Protein AF-A0A969QT46-F1 (afdb_monomer_lite)

Secondary structure (DSSP, 8-state):
-------------S------------EEEEEETTTEEEEEEE--TT-EEEEEEESSSSS--EEEEEEEEE--SSEEEEEEE-TT-S--EEEEEEES---S-SSS--SSSSS--HHHIIIII---TT-SSSSSSSS-GGG--SSSSSS-HHHHTTTT--

Structure (mmCIF, N/CA/C/O backbone):
data_AF-A0A969QT46-F1
#
_entry.id   AF-A0A969QT46-F1
#
loop_
_atom_site.group_PDB
_atom_site.id
_atom_site.type_symbol
_atom_site.label_atom_id
_atom_site.label_alt_id
_atom_site.label_comp_id
_atom_site.label_asym_id
_atom_site.label_entity_id
_atom_site.label_seq_id
_atom_site.pdbx_PDB_ins_code
_atom_site.Cartn_x
_atom_site.Cartn_y
_atom_site.Cartn_z
_atom_site.occupancy
_atom_site.B_iso_or_equiv
_atom_site.auth_seq_id
_atom_site.auth_comp_id
_atom_site.auth_asym_id
_atom_site.auth_atom_id
_atom_site.pdbx_PDB_model_num
ATOM 1 N N . MET A 1 1 ? -39.388 8.494 4.825 1.00 50.41 1 MET A N 1
ATOM 2 C CA . MET A 1 1 ? -39.340 7.049 5.127 1.00 50.41 1 MET A CA 1
ATOM 3 C C . MET A 1 1 ? -40.266 6.311 4.165 1.00 50.41 1 MET A C 1
ATOM 5 O O . MET A 1 1 ? -41.466 6.291 4.391 1.00 50.41 1 MET A O 1
ATOM 9 N N . LYS A 1 2 ? -39.715 5.815 3.051 1.00 31.14 2 LYS A N 1
ATOM 10 C CA . LYS A 1 2 ? -40.336 4.885 2.091 1.00 31.14 2 LYS A CA 1
ATOM 11 C C . LYS A 1 2 ? -39.179 4.189 1.361 1.00 31.14 2 LYS A C 1
ATOM 13 O O . LYS A 1 2 ? -38.459 4.864 0.635 1.00 31.14 2 LYS A O 1
ATOM 18 N N . LEU A 1 3 ? -38.959 2.897 1.605 1.00 41.31 3 LEU A N 1
ATOM 19 C CA . LEU A 1 3 ? -38.131 2.068 0.721 1.00 41.31 3 LEU A CA 1
ATOM 20 C C . LEU A 1 3 ? -38.995 1.649 -0.476 1.00 41.31 3 LEU A C 1
ATOM 22 O O . LEU A 1 3 ? -40.103 1.161 -0.239 1.00 41.31 3 LEU A O 1
ATOM 26 N N . PRO A 1 4 ? -38.526 1.765 -1.728 1.00 38.84 4 PRO A N 1
ATOM 27 C CA . PRO A 1 4 ? -39.156 1.080 -2.841 1.00 38.84 4 PRO A CA 1
ATOM 28 C C . PRO A 1 4 ? -38.387 -0.196 -3.223 1.00 38.84 4 PRO A C 1
ATOM 30 O O . PRO A 1 4 ? -37.237 -0.160 -3.644 1.00 38.84 4 PRO A O 1
ATOM 33 N N . LEU A 1 5 ? -39.084 -1.309 -2.992 1.00 34.06 5 LEU A N 1
ATOM 34 C CA . LEU A 1 5 ? -39.221 -2.546 -3.773 1.00 34.06 5 LEU A CA 1
ATOM 35 C C . LEU A 1 5 ? -38.198 -2.835 -4.899 1.00 34.06 5 LEU A C 1
ATOM 37 O O . LEU A 1 5 ? -38.150 -2.134 -5.906 1.00 34.06 5 LEU A O 1
ATOM 41 N N . LEU A 1 6 ? -37.480 -3.957 -4.764 1.00 32.00 6 LEU A N 1
ATOM 42 C CA . LEU A 1 6 ? -36.604 -4.545 -5.784 1.00 32.00 6 LEU A CA 1
ATOM 43 C C . LEU A 1 6 ? -37.406 -5.527 -6.665 1.00 32.00 6 LEU A C 1
ATOM 45 O O . LEU A 1 6 ? -38.043 -6.439 -6.139 1.00 32.00 6 LEU A O 1
ATOM 49 N N . ILE A 1 7 ? -37.373 -5.356 -7.990 1.00 38.50 7 ILE A N 1
ATOM 50 C CA . ILE A 1 7 ? -37.970 -6.278 -8.977 1.00 38.50 7 ILE A CA 1
ATOM 51 C C . ILE A 1 7 ? -36.833 -7.040 -9.673 1.00 38.50 7 ILE A C 1
ATOM 53 O O . ILE A 1 7 ? -35.887 -6.416 -10.146 1.00 38.50 7 ILE A O 1
ATOM 57 N N . PHE A 1 8 ? -36.933 -8.371 -9.768 1.00 34.81 8 PHE A N 1
ATOM 58 C CA . PHE A 1 8 ? -36.021 -9.202 -10.565 1.00 34.81 8 PHE A CA 1
ATOM 59 C C . PHE A 1 8 ? -36.612 -9.489 -11.947 1.00 34.81 8 PHE A C 1
ATOM 61 O O . PHE A 1 8 ? -37.760 -9.916 -12.059 1.00 34.81 8 PHE A O 1
ATOM 68 N N . ALA A 1 9 ? -35.793 -9.339 -12.986 1.00 33.06 9 ALA A N 1
ATOM 69 C CA . ALA A 1 9 ? -36.030 -9.929 -14.296 1.00 33.06 9 ALA A CA 1
ATOM 70 C C . ALA A 1 9 ? -34.786 -10.738 -14.690 1.00 33.06 9 ALA A C 1
ATOM 72 O O . ALA A 1 9 ? -33.678 -10.209 -14.712 1.00 33.06 9 ALA A O 1
ATOM 73 N N . LEU A 1 10 ? -34.974 -12.030 -14.962 1.00 34.72 10 LEU A N 1
ATOM 74 C CA . LEU A 1 10 ? -33.950 -12.944 -15.467 1.00 34.72 10 LEU A CA 1
ATOM 75 C C . LEU A 1 10 ? -34.220 -13.179 -16.954 1.00 34.72 10 LEU A C 1
ATOM 77 O O . LEU A 1 10 ? -35.230 -13.782 -17.310 1.00 34.72 10 LEU A O 1
ATOM 81 N N . LEU A 1 11 ? -33.315 -12.707 -17.809 1.00 34.94 11 LEU A N 1
ATOM 82 C CA . LEU A 1 11 ? -33.282 -13.011 -19.238 1.00 34.94 11 LEU A CA 1
ATOM 83 C C . LEU A 1 11 ? -31.830 -13.318 -19.632 1.00 34.94 11 LEU A C 1
ATOM 85 O O . LEU A 1 11 ? -30.952 -12.472 -19.495 1.00 34.94 11 LEU A O 1
ATOM 89 N N . PHE A 1 12 ? -31.591 -14.529 -20.131 1.00 35.66 12 PHE A N 1
ATOM 90 C CA . PHE A 1 12 ? -30.392 -14.921 -20.883 1.00 35.66 12 PHE A CA 1
ATOM 91 C C . PHE A 1 12 ? -30.851 -15.321 -22.300 1.00 35.66 12 PHE A C 1
ATOM 93 O O . PHE A 1 12 ? -31.978 -15.810 -22.406 1.00 35.66 12 PHE A O 1
ATOM 100 N N . PRO A 1 13 ? -30.044 -15.181 -23.376 1.00 45.53 13 PRO A N 1
ATOM 101 C CA . PRO A 1 13 ? -28.580 -15.132 -23.376 1.00 45.53 13 PRO A CA 1
ATOM 102 C C . PRO A 1 13 ? -27.967 -13.997 -24.220 1.00 45.53 13 PRO A C 1
ATOM 104 O O . PRO A 1 13 ? -28.483 -13.645 -25.277 1.00 45.53 13 PRO A O 1
ATOM 107 N N . SER A 1 14 ? -26.826 -13.476 -23.762 1.00 38.72 14 SER A N 1
ATOM 108 C CA . SER A 1 14 ? -25.650 -12.998 -24.525 1.00 38.72 14 SER A CA 1
ATOM 109 C C . SER A 1 14 ? -24.869 -12.053 -23.615 1.00 38.72 14 SER A C 1
ATOM 111 O O . SER A 1 14 ? -25.377 -10.996 -23.265 1.00 38.72 14 SER A O 1
ATOM 113 N N . ALA A 1 15 ? -23.684 -12.495 -23.185 1.00 45.59 15 ALA A N 1
ATOM 114 C CA . ALA A 1 15 ? -22.643 -11.760 -22.460 1.00 45.59 15 ALA A CA 1
ATOM 115 C C . ALA A 1 15 ? -23.047 -10.397 -21.855 1.00 45.59 15 ALA A C 1
ATOM 117 O O . ALA A 1 15 ? -22.729 -9.341 -22.392 1.00 45.59 15 ALA A O 1
ATOM 118 N N . VAL A 1 16 ? -23.681 -10.427 -20.683 1.00 40.38 16 VAL A N 1
ATOM 119 C CA . VAL A 1 16 ? -23.690 -9.279 -19.773 1.00 40.38 16 VAL A CA 1
ATOM 120 C C . VAL A 1 16 ? -22.852 -9.693 -18.575 1.00 40.38 16 VAL A C 1
ATOM 122 O O . VAL A 1 16 ? -23.313 -10.447 -17.719 1.00 40.38 16 VAL A O 1
ATOM 125 N N . MET A 1 17 ? -21.598 -9.240 -18.527 1.00 37.25 17 MET A N 1
ATOM 126 C CA . MET A 1 17 ? -20.877 -9.193 -17.259 1.00 37.25 17 MET A CA 1
ATOM 127 C C . MET A 1 17 ? -21.557 -8.120 -16.415 1.00 37.25 17 MET A C 1
ATOM 129 O O . MET A 1 17 ? -21.291 -6.928 -16.540 1.00 37.25 17 MET A O 1
ATOM 133 N N . V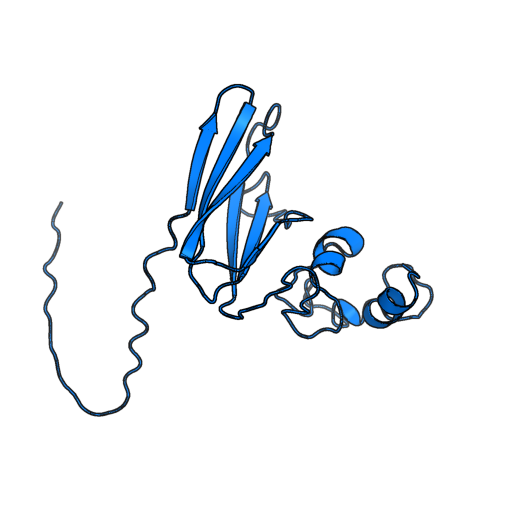AL A 1 18 ? -22.506 -8.552 -15.592 1.00 35.75 18 VAL A N 1
ATOM 134 C CA . VAL A 1 18 ? -22.984 -7.752 -14.474 1.00 35.75 18 VAL A CA 1
ATOM 135 C C . VAL A 1 18 ? -21.825 -7.724 -13.484 1.00 35.75 18 VAL A C 1
ATOM 137 O O . VAL A 1 18 ? -21.572 -8.721 -12.810 1.00 35.75 18 VAL A O 1
ATOM 140 N N . PHE A 1 19 ? -21.102 -6.606 -13.396 1.00 36.66 19 PHE A N 1
ATOM 141 C CA . PHE A 1 19 ? -20.327 -6.318 -12.194 1.00 36.66 19 PHE A CA 1
ATOM 142 C C . PHE A 1 19 ? -21.347 -6.129 -11.073 1.00 36.66 19 PHE A C 1
ATOM 144 O O . PHE A 1 19 ? -21.862 -5.035 -10.847 1.00 36.66 19 PHE A O 1
ATOM 151 N N . GLY A 1 20 ? -21.706 -7.223 -10.401 1.00 32.66 20 GLY A N 1
ATOM 152 C CA . GLY A 1 20 ? -22.227 -7.106 -9.053 1.00 32.66 20 GLY A CA 1
ATOM 153 C C . GLY A 1 20 ? -21.171 -6.327 -8.287 1.00 32.66 20 GLY A C 1
ATOM 154 O O . GLY A 1 20 ? -20.004 -6.713 -8.313 1.00 32.66 20 GLY A O 1
ATOM 155 N N . GLN A 1 21 ? -21.548 -5.197 -7.689 1.00 36.69 21 GLN A N 1
ATOM 156 C CA . GLN A 1 21 ? -20.691 -4.521 -6.730 1.00 36.69 21 GLN A CA 1
ATOM 157 C C . GLN A 1 21 ? -20.256 -5.599 -5.738 1.00 36.69 21 GLN A C 1
ATOM 159 O O . GLN A 1 21 ? -21.091 -6.103 -4.982 1.00 36.69 21 GLN A O 1
ATOM 164 N N . VAL A 1 22 ? -18.983 -6.017 -5.807 1.00 46.34 22 VAL A N 1
ATOM 165 C CA . VAL A 1 22 ? -18.387 -6.863 -4.773 1.00 46.34 22 VAL A CA 1
ATOM 166 C C . VAL A 1 22 ? -18.770 -6.173 -3.470 1.00 46.34 22 VAL A C 1
ATOM 168 O O . VAL A 1 22 ? -18.578 -4.951 -3.397 1.00 46.34 22 VAL A O 1
ATOM 171 N N . PRO A 1 23 ? -19.413 -6.868 -2.511 1.00 47.88 23 PRO A N 1
ATOM 172 C CA . PRO A 1 23 ? -19.872 -6.226 -1.288 1.00 47.88 23 PRO A CA 1
ATOM 173 C C . PRO A 1 23 ? -18.736 -5.360 -0.760 1.00 47.88 23 PRO A C 1
ATOM 175 O O . PRO A 1 23 ? -17.589 -5.815 -0.751 1.00 47.88 23 PRO A O 1
ATOM 178 N N . ALA A 1 24 ? -19.054 -4.095 -0.449 1.00 60.53 24 ALA A N 1
ATOM 179 C CA . ALA A 1 24 ? -18.073 -3.124 0.016 1.00 60.53 24 ALA A CA 1
ATOM 180 C C . ALA A 1 24 ? -17.180 -3.827 1.033 1.00 60.53 24 ALA A C 1
ATOM 182 O O . ALA A 1 24 ? -17.697 -4.390 2.000 1.00 60.53 24 ALA A O 1
ATOM 183 N N . GLN A 1 25 ? -15.882 -3.901 0.737 1.00 72.56 25 GLN A N 1
ATOM 184 C CA . GLN A 1 25 ? -14.960 -4.645 1.573 1.00 72.56 25 GLN A CA 1
ATOM 185 C C . GLN A 1 25 ? -15.117 -4.136 3.007 1.00 72.56 25 GLN A C 1
ATOM 187 O O . GLN A 1 25 ? -14.925 -2.937 3.230 1.00 72.56 25 GLN A O 1
ATOM 192 N N . PRO A 1 26 ? -15.511 -4.997 3.962 1.00 77.75 26 PRO A N 1
ATOM 193 C CA . PRO A 1 26 ? -15.664 -4.558 5.333 1.00 77.75 26 PRO A CA 1
ATOM 194 C C . PRO A 1 26 ? -14.286 -4.121 5.829 1.00 77.75 26 PRO A C 1
ATOM 196 O O . PRO A 1 26 ? -13.351 -4.922 5.854 1.00 77.75 26 PRO A O 1
ATOM 199 N N . PHE A 1 27 ? -14.170 -2.833 6.146 1.00 86.75 27 PHE A N 1
ATOM 200 C CA . PHE A 1 27 ? -13.004 -2.218 6.763 1.00 86.75 27 PHE A CA 1
ATOM 201 C C . PHE A 1 27 ? -13.461 -1.584 8.071 1.00 86.75 27 PHE A C 1
ATOM 203 O O . PHE A 1 27 ? -14.241 -0.629 8.083 1.00 86.75 27 PHE A O 1
ATOM 210 N N . GLU A 1 28 ? -13.015 -2.168 9.174 1.00 90.69 28 GLU A N 1
ATOM 211 C CA . GLU A 1 28 ? -13.417 -1.802 10.521 1.00 90.69 28 GLU A CA 1
ATOM 212 C C . GLU A 1 28 ? -12.279 -1.082 11.239 1.00 90.69 28 GLU A C 1
ATOM 214 O O . GLU A 1 28 ? -11.108 -1.448 11.127 1.00 90.69 28 GLU A O 1
ATOM 219 N N . ILE A 1 29 ? -12.641 -0.048 12.000 1.00 90.69 29 ILE A N 1
ATOM 220 C CA . ILE A 1 29 ? -11.711 0.746 12.799 1.00 90.69 29 ILE A CA 1
ATOM 221 C C . ILE A 1 29 ? -12.225 0.762 14.232 1.00 90.69 29 ILE A C 1
ATOM 223 O O . ILE A 1 29 ? -13.255 1.369 14.529 1.00 90.69 29 ILE A O 1
ATOM 227 N N . ASN A 1 30 ? -11.475 0.137 15.132 1.00 90.88 30 ASN A N 1
ATOM 228 C CA . ASN A 1 30 ? -11.837 -0.003 16.536 1.00 90.88 30 ASN A CA 1
ATOM 229 C C . ASN A 1 30 ? -10.810 0.717 17.414 1.00 90.88 30 ASN A C 1
ATOM 231 O O . ASN A 1 30 ? -9.642 0.339 17.454 1.00 90.88 30 ASN A O 1
ATOM 235 N N . ARG A 1 31 ? -11.228 1.765 18.136 1.00 89.56 31 ARG A N 1
ATOM 236 C CA . ARG A 1 31 ? -10.363 2.419 19.133 1.00 89.56 31 ARG A CA 1
ATOM 237 C C . ARG A 1 31 ? -10.145 1.483 20.314 1.00 89.56 31 ARG A C 1
ATOM 239 O O . ARG A 1 31 ? -11.110 0.948 20.855 1.00 89.56 31 ARG A O 1
ATOM 246 N N . VAL A 1 32 ? -8.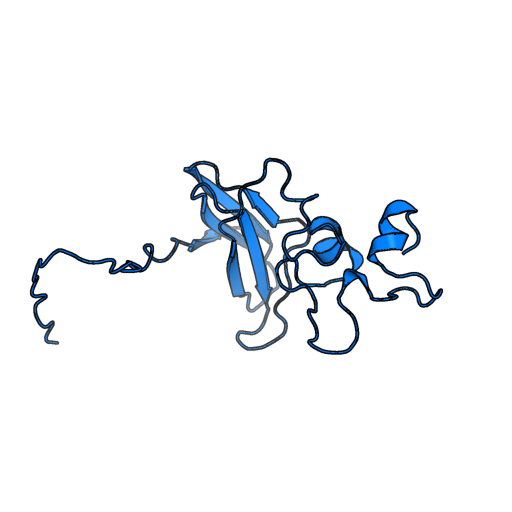898 1.354 20.752 1.00 89.19 32 VAL A N 1
ATOM 247 C CA . VAL A 1 32 ? -8.538 0.579 21.944 1.00 89.19 32 VAL A CA 1
ATOM 248 C C . VAL A 1 32 ? -7.807 1.458 22.969 1.00 89.19 32 VAL A C 1
ATOM 250 O O . VAL A 1 32 ? -7.247 2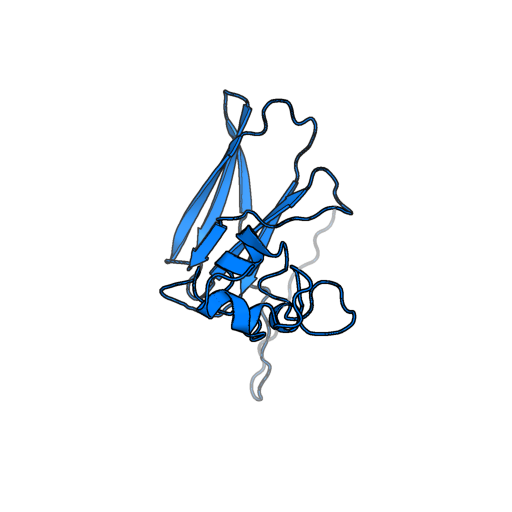.501 22.604 1.00 89.19 32 VAL A O 1
ATOM 253 N N . PRO A 1 33 ? -7.841 1.101 24.270 1.00 88.75 33 PRO A N 1
ATOM 254 C CA . PRO A 1 33 ? -7.115 1.837 25.303 1.00 88.75 33 PRO A CA 1
ATOM 255 C C . PRO A 1 33 ? -5.626 2.004 24.969 1.00 88.75 33 PRO A C 1
ATOM 257 O O . PRO A 1 33 ? -5.035 1.168 24.295 1.00 88.75 33 PRO A O 1
ATOM 260 N N . GLY A 1 34 ? -5.012 3.087 25.455 1.00 85.75 34 GLY A N 1
ATOM 261 C CA . GLY A 1 34 ? -3.597 3.385 25.184 1.00 85.75 34 GLY A CA 1
ATOM 262 C C . GLY A 1 34 ? -3.342 4.216 23.922 1.00 85.75 34 GLY A C 1
ATOM 263 O O . GLY A 1 34 ? -2.195 4.365 23.514 1.00 85.75 34 GLY A O 1
ATOM 264 N N . GLY A 1 35 ? -4.389 4.786 23.315 1.00 87.75 35 GLY A N 1
ATOM 265 C CA . GLY A 1 35 ? -4.245 5.663 22.148 1.00 87.75 35 GLY A CA 1
ATOM 266 C C . GLY A 1 35 ? -3.928 4.894 20.869 1.00 87.75 35 GLY A C 1
ATOM 267 O O . GLY A 1 35 ? -3.167 5.378 20.039 1.00 87.75 35 GLY A O 1
ATOM 268 N N . GLN A 1 36 ? -4.491 3.696 20.725 1.00 91.50 36 GLN A N 1
ATOM 269 C CA . GLN A 1 36 ? -4.339 2.851 19.546 1.00 91.50 36 GLN A CA 1
ATOM 270 C C . GLN A 1 36 ? -5.668 2.690 18.810 1.00 91.50 36 GLN A C 1
ATOM 272 O O . GLN A 1 36 ? -6.753 2.827 19.386 1.00 91.50 36 GLN A O 1
ATOM 277 N N . VAL A 1 37 ? -5.573 2.353 17.531 1.00 92.62 37 VAL A N 1
ATOM 278 C CA . VAL A 1 37 ? -6.689 1.859 16.727 1.00 92.62 37 VAL A CA 1
ATOM 279 C C . VAL A 1 37 ? -6.326 0.514 16.126 1.00 92.62 37 VAL A C 1
ATOM 281 O O . VAL A 1 37 ? -5.222 0.334 15.622 1.00 92.62 37 VAL A O 1
ATOM 284 N N . ASN A 1 38 ? -7.271 -0.416 16.167 1.00 93.94 38 ASN A N 1
ATOM 285 C CA . ASN A 1 38 ? -7.201 -1.661 15.426 1.00 93.94 38 ASN A CA 1
ATOM 286 C C . ASN A 1 38 ? -7.941 -1.472 14.106 1.00 93.94 38 ASN A C 1
ATOM 288 O O . ASN A 1 38 ? -9.130 -1.149 14.099 1.00 93.94 38 ASN A O 1
ATOM 292 N N . LEU A 1 39 ? -7.217 -1.662 13.013 1.00 94.69 39 LEU A N 1
ATOM 293 C CA . LEU A 1 39 ? -7.710 -1.660 11.645 1.00 94.69 39 LEU A CA 1
ATOM 294 C C . LEU A 1 39 ? -7.900 -3.113 11.231 1.00 94.69 39 LEU A C 1
ATOM 296 O O . LEU A 1 39 ? -6.968 -3.899 11.382 1.00 94.69 39 LEU A O 1
ATOM 300 N N . GLN A 1 40 ? -9.079 -3.483 10.743 1.00 95.25 40 GLN A N 1
ATOM 301 C CA . GLN A 1 40 ? -9.376 -4.862 10.356 1.00 95.25 40 GLN A CA 1
ATOM 302 C C . GLN A 1 40 ? -10.145 -4.923 9.042 1.00 95.25 40 GLN A C 1
ATOM 304 O O . GLN A 1 40 ? -11.001 -4.085 8.774 1.00 95.25 40 GLN A O 1
ATOM 309 N N . TRP A 1 41 ? -9.846 -5.927 8.224 1.00 93.75 41 TRP A N 1
ATOM 310 C CA . TRP A 1 41 ? -10.565 -6.212 6.986 1.00 93.75 41 TRP A CA 1
ATOM 311 C C . TRP A 1 41 ? -10.585 -7.704 6.680 1.00 93.75 41 TRP A C 1
ATOM 313 O O . TRP A 1 41 ? -9.786 -8.471 7.208 1.00 93.75 41 TRP A O 1
ATOM 323 N N . LEU A 1 42 ? -11.485 -8.134 5.795 1.00 93.56 42 LEU A N 1
ATOM 324 C CA . LEU A 1 42 ? -11.434 -9.488 5.245 1.00 93.56 42 LEU A CA 1
ATOM 325 C C . LEU A 1 42 ? -10.381 -9.564 4.130 1.00 93.56 42 LEU A C 1
ATOM 327 O O . LEU A 1 42 ? -10.484 -8.829 3.146 1.00 93.56 42 LEU A O 1
ATOM 331 N N . GLY A 1 43 ? -9.405 -10.461 4.266 1.00 93.31 43 GLY A N 1
ATOM 332 C CA . GLY A 1 43 ? -8.365 -10.723 3.275 1.00 93.31 43 GLY A CA 1
ATOM 333 C C . GLY A 1 43 ? -8.871 -11.573 2.115 1.00 93.31 43 GLY A C 1
ATOM 334 O O . GLY A 1 43 ? -8.574 -12.757 2.045 1.00 93.31 43 GLY A O 1
ATOM 335 N N . ILE A 1 44 ? -9.662 -11.012 1.208 1.00 91.12 44 ILE A N 1
ATOM 336 C CA . ILE A 1 44 ? -10.243 -11.738 0.070 1.00 91.12 44 ILE A CA 1
ATOM 337 C C . ILE A 1 44 ? -9.127 -12.194 -0.881 1.00 91.12 44 ILE A C 1
ATOM 339 O O . ILE A 1 44 ? -8.416 -11.373 -1.443 1.00 91.12 44 ILE A O 1
ATOM 343 N N . TYR A 1 45 ? -9.002 -13.497 -1.118 1.00 88.94 45 TYR A N 1
ATOM 344 C CA . TYR A 1 45 ? -8.166 -14.026 -2.200 1.00 88.94 45 TYR A CA 1
ATOM 345 C C . TYR A 1 45 ? -8.886 -13.832 -3.553 1.00 88.94 45 TYR A C 1
ATOM 347 O O . TYR A 1 45 ? -10.088 -14.116 -3.610 1.00 88.94 45 TYR A O 1
ATOM 355 N N . PRO A 1 46 ? -8.222 -13.384 -4.641 1.00 91.56 46 PRO A N 1
ATOM 356 C CA . PRO A 1 46 ? -6.775 -13.223 -4.837 1.00 91.56 46 PRO A CA 1
ATOM 357 C C . PRO A 1 46 ? -6.258 -11.773 -4.711 1.00 91.56 46 PRO A C 1
ATOM 359 O O . PRO A 1 46 ? -5.407 -11.361 -5.493 1.00 91.56 46 PRO A O 1
ATOM 362 N N . ARG A 1 47 ? -6.777 -10.966 -3.778 1.00 92.38 47 ARG A N 1
ATOM 363 C CA . ARG A 1 47 ? -6.386 -9.551 -3.678 1.00 92.38 47 ARG A CA 1
ATOM 364 C C . ARG A 1 47 ? -5.068 -9.346 -2.957 1.00 92.38 47 ARG A C 1
ATOM 366 O O . ARG A 1 47 ? -4.765 -10.088 -2.031 1.00 92.38 47 ARG A O 1
ATOM 373 N N . THR A 1 48 ? -4.374 -8.268 -3.299 1.00 94.81 48 THR A N 1
ATOM 374 C CA . THR A 1 48 ? -3.303 -7.687 -2.478 1.00 94.81 48 THR A CA 1
ATOM 375 C C . THR A 1 48 ? -3.754 -6.336 -1.943 1.00 94.81 48 THR A C 1
ATOM 377 O O . THR A 1 48 ? -4.388 -5.574 -2.671 1.00 94.81 48 THR A O 1
ATOM 380 N N . TYR A 1 49 ? -3.465 -6.056 -0.673 1.00 94.88 49 TYR A N 1
ATOM 381 C CA . TYR A 1 49 ? -3.944 -4.897 0.073 1.00 94.88 49 TYR A CA 1
ATOM 382 C C . TYR A 1 49 ? -2.833 -3.911 0.407 1.00 94.88 49 TYR A C 1
ATOM 384 O O . TYR A 1 49 ? -1.754 -4.315 0.828 1.00 94.88 49 TYR A O 1
ATOM 392 N N . PHE A 1 50 ? -3.167 -2.624 0.333 1.00 95.62 50 PHE A N 1
ATOM 393 C CA . PHE A 1 50 ? -2.301 -1.505 0.691 1.00 95.62 50 PHE A CA 1
ATOM 394 C C . PHE A 1 50 ? -3.062 -0.574 1.624 1.00 95.62 50 PHE A C 1
ATOM 396 O O . PHE A 1 50 ? -4.248 -0.304 1.417 1.00 95.62 50 PHE A O 1
ATOM 403 N N . LEU A 1 51 ? -2.398 -0.051 2.648 1.00 95.69 51 LEU A N 1
ATOM 404 C CA . LEU A 1 51 ? -3.031 0.860 3.596 1.00 95.69 51 LEU A CA 1
ATOM 405 C C . LEU A 1 51 ? -2.500 2.274 3.399 1.00 95.69 51 LEU A C 1
ATOM 407 O O . LEU A 1 51 ? -1.294 2.477 3.307 1.00 95.69 51 LEU A O 1
ATOM 411 N N . GLN A 1 52 ? -3.400 3.254 3.395 1.00 94.38 52 GLN A N 1
ATOM 412 C CA . GLN A 1 52 ? -3.045 4.667 3.441 1.00 94.38 52 GLN A CA 1
ATOM 413 C C . GLN A 1 52 ? -3.587 5.342 4.691 1.00 94.38 52 GLN A C 1
ATOM 415 O O . GLN A 1 52 ? -4.634 4.960 5.225 1.00 94.38 52 GLN A O 1
ATOM 420 N N . GLN A 1 53 ? -2.890 6.394 5.107 1.00 92.81 53 GLN A N 1
ATOM 421 C CA . GLN A 1 53 ? -3.286 7.290 6.179 1.00 92.81 53 GLN A CA 1
ATOM 422 C C . GLN A 1 53 ? -3.268 8.748 5.733 1.00 92.81 53 GLN A C 1
ATOM 424 O O . GLN A 1 53 ? -2.589 9.117 4.780 1.00 92.81 53 GLN A O 1
ATOM 429 N N . SER A 1 54 ? -4.018 9.580 6.449 1.00 92.50 54 SER A N 1
ATOM 430 C CA . SER A 1 54 ? -3.894 11.033 6.373 1.00 92.50 54 SER A CA 1
ATOM 431 C C . SER A 1 54 ? -4.374 11.686 7.668 1.00 92.50 54 SER A C 1
ATOM 433 O O . SER A 1 54 ? -5.177 11.122 8.416 1.00 92.50 54 SER A O 1
ATOM 435 N N . THR A 1 55 ? -3.920 12.910 7.925 1.00 90.38 55 THR A N 1
ATOM 436 C CA . THR A 1 55 ? -4.480 13.788 8.967 1.00 90.38 55 THR A CA 1
ATOM 437 C C . THR A 1 55 ? -5.630 14.664 8.437 1.00 90.38 55 THR A C 1
ATOM 439 O O . THR A 1 55 ? -6.392 15.237 9.224 1.00 90.38 55 THR A O 1
ATOM 442 N N . GLY A 1 56 ? -5.831 14.708 7.112 1.00 87.00 56 GLY A N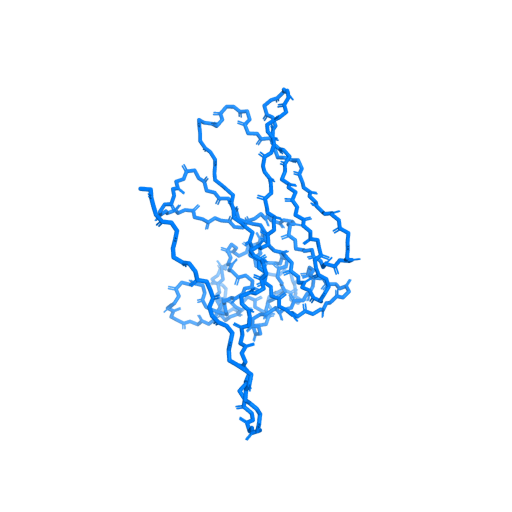 1
ATOM 443 C CA . GLY A 1 56 ? -6.895 15.427 6.406 1.00 87.00 56 GLY A CA 1
ATOM 444 C C . GLY A 1 56 ? -7.708 14.517 5.471 1.00 87.00 56 GLY A C 1
ATOM 445 O O . GLY A 1 56 ? -7.233 13.494 5.008 1.00 87.00 56 GLY A O 1
ATOM 446 N N . LEU A 1 57 ? -8.968 14.862 5.174 1.00 83.00 57 LEU A N 1
ATOM 447 C CA . LEU A 1 57 ? -9.778 14.050 4.240 1.00 83.00 57 LEU A CA 1
ATOM 448 C C . LEU A 1 57 ? -9.390 14.256 2.771 1.00 83.00 57 LEU A C 1
ATOM 450 O O . LEU A 1 57 ? -9.530 13.338 1.967 1.00 83.00 57 LEU A O 1
ATOM 454 N N . ASN A 1 58 ? -8.929 15.459 2.425 1.00 81.38 58 ASN A N 1
ATOM 455 C CA . ASN A 1 58 ? -8.863 15.925 1.037 1.00 81.38 58 ASN A CA 1
ATOM 456 C C . ASN A 1 58 ? -7.432 16.191 0.539 1.00 81.38 58 ASN A C 1
ATOM 458 O O . ASN A 1 58 ? -7.274 16.747 -0.540 1.00 81.38 58 ASN A O 1
ATOM 462 N N . GLN A 1 59 ? -6.409 15.835 1.317 1.00 76.69 59 GLN A N 1
ATOM 463 C CA . GLN A 1 59 ? -4.997 16.051 0.984 1.00 76.69 59 GLN A CA 1
ATOM 464 C C . GLN A 1 59 ? -4.101 15.131 1.829 1.00 76.69 59 GLN A C 1
ATOM 466 O O . GLN A 1 59 ? -4.571 14.545 2.810 1.00 76.69 59 GLN A O 1
ATOM 471 N N . ASP A 1 60 ? -2.831 15.013 1.438 1.00 86.56 60 ASP A N 1
ATOM 472 C CA . ASP A 1 60 ? -1.747 14.392 2.219 1.00 86.56 60 ASP A CA 1
ATOM 473 C C . ASP A 1 60 ? -1.932 12.893 2.516 1.00 86.56 60 ASP A C 1
ATOM 475 O O . ASP A 1 60 ? -1.557 12.400 3.580 1.00 86.56 60 ASP A O 1
ATOM 479 N N . TRP A 1 61 ? -2.553 12.157 1.590 1.00 93.06 61 TRP A N 1
ATOM 480 C CA . TRP A 1 61 ? -2.657 10.703 1.695 1.00 93.06 61 TRP A CA 1
ATOM 481 C C . TRP A 1 61 ? -1.308 10.056 1.409 1.00 93.06 61 TRP A C 1
ATOM 483 O O . TRP A 1 61 ? -0.798 10.170 0.299 1.00 93.06 61 TRP A O 1
ATOM 493 N N . THR A 1 62 ? -0.779 9.329 2.386 1.00 93.81 62 THR A N 1
ATOM 494 C CA . THR A 1 62 ? 0.458 8.559 2.245 1.00 93.81 62 THR A CA 1
ATOM 495 C C . THR A 1 62 ? 0.204 7.096 2.558 1.00 93.81 62 THR A C 1
ATOM 497 O O . THR A 1 62 ? -0.658 6.751 3.373 1.00 93.81 62 THR A O 1
ATOM 500 N N . TYR A 1 63 ? 0.930 6.215 1.879 1.00 96.00 63 TYR A N 1
ATOM 501 C CA . TYR A 1 63 ? 0.912 4.790 2.179 1.00 96.00 63 TYR A CA 1
ATOM 502 C C . TYR A 1 63 ? 1.653 4.488 3.480 1.00 96.00 63 TYR A C 1
ATOM 504 O O . TYR A 1 63 ? 2.553 5.212 3.906 1.00 96.00 63 TYR A O 1
ATOM 512 N N . PHE A 1 64 ? 1.252 3.402 4.133 1.00 95.00 64 PHE A N 1
ATOM 513 C CA . PHE A 1 64 ? 2.050 2.814 5.196 1.00 95.00 64 PHE A CA 1
ATOM 514 C C . PHE A 1 64 ? 3.277 2.129 4.592 1.00 95.00 64 PHE A C 1
ATOM 516 O O . PHE A 1 64 ? 3.103 1.316 3.690 1.00 95.00 64 PHE A O 1
ATOM 523 N N . PRO A 1 65 ? 4.482 2.337 5.147 1.00 92.50 65 PRO A N 1
ATOM 524 C CA . PRO A 1 65 ? 5.732 1.849 4.554 1.00 92.50 65 PRO A CA 1
ATOM 525 C C . PRO A 1 65 ? 5.884 0.318 4.546 1.00 92.50 65 PRO A C 1
ATOM 527 O O . PRO A 1 65 ? 6.825 -0.211 3.963 1.00 92.50 65 PRO A O 1
ATOM 530 N N . THR A 1 66 ? 5.012 -0.415 5.245 1.00 90.62 66 THR A N 1
ATOM 531 C CA . THR A 1 66 ? 5.142 -1.870 5.425 1.00 90.62 66 THR A CA 1
ATOM 532 C C . THR A 1 66 ? 3.860 -2.649 5.163 1.00 90.62 66 THR A C 1
ATOM 534 O O . THR A 1 66 ? 3.868 -3.866 5.306 1.00 90.62 66 THR A O 1
ATOM 537 N N . VAL A 1 67 ? 2.742 -1.989 4.847 1.00 94.00 67 VAL A N 1
ATOM 538 C CA . VAL A 1 67 ? 1.460 -2.692 4.686 1.00 94.00 67 VAL A CA 1
ATOM 539 C C . VAL A 1 67 ? 1.232 -2.983 3.210 1.00 94.00 67 VAL A C 1
ATOM 541 O O . VAL A 1 67 ? 0.603 -2.186 2.514 1.00 94.00 67 VAL A O 1
ATOM 544 N N . ILE A 1 68 ? 1.747 -4.135 2.774 1.00 95.56 68 ILE A N 1
ATOM 545 C CA . ILE A 1 68 ? 1.523 -4.728 1.452 1.00 95.56 68 ILE A CA 1
ATOM 546 C C . ILE A 1 68 ? 1.222 -6.217 1.657 1.00 95.56 68 ILE A C 1
ATOM 548 O O . ILE A 1 68 ? 2.116 -7.002 1.958 1.00 95.56 68 ILE A O 1
ATOM 552 N N . GLU A 1 69 ? -0.051 -6.603 1.584 1.00 94.88 69 GLU A N 1
ATOM 553 C CA . GLU A 1 69 ? -0.510 -7.870 2.168 1.00 94.88 69 GLU A CA 1
ATOM 554 C C . GLU A 1 69 ? -1.422 -8.662 1.229 1.00 94.88 69 GLU A C 1
ATOM 556 O O . GLU A 1 69 ? -2.492 -8.187 0.841 1.00 94.88 69 GLU A O 1
ATOM 561 N N . SER A 1 70 ? -1.048 -9.900 0.908 1.00 95.56 70 SER A N 1
ATOM 562 C CA . SER A 1 70 ? -1.884 -10.799 0.106 1.00 95.56 70 SER A CA 1
ATOM 563 C C . SER A 1 70 ? -3.053 -11.359 0.923 1.00 95.56 70 SER A C 1
ATOM 565 O O . SER A 1 70 ? -2.886 -11.912 2.011 1.00 95.56 70 SER A O 1
ATOM 567 N N . GLY A 1 71 ? -4.257 -11.274 0.367 1.00 93.56 71 GLY A N 1
ATOM 568 C CA . GLY A 1 71 ? -5.475 -11.850 0.917 1.00 93.56 71 GLY A CA 1
ATOM 569 C C . GLY A 1 71 ? -5.411 -13.374 0.974 1.00 93.56 71 GLY A C 1
ATOM 570 O O . GLY A 1 71 ? -5.138 -14.042 -0.023 1.00 93.56 71 GLY A O 1
ATOM 571 N N . ASN A 1 72 ? -5.706 -13.932 2.145 1.00 92.69 72 ASN A N 1
ATOM 572 C CA . ASN A 1 72 ? -5.592 -15.365 2.444 1.00 92.69 72 ASN A CA 1
ATOM 573 C C . ASN A 1 72 ? -6.934 -16.038 2.809 1.00 92.69 72 ASN A C 1
ATOM 575 O O . ASN A 1 72 ? -6.963 -17.165 3.297 1.00 92.69 72 ASN A O 1
ATOM 579 N N . GLY A 1 73 ? -8.052 -15.347 2.597 1.00 91.12 73 GLY A N 1
ATOM 580 C CA . GLY A 1 73 ? -9.409 -15.766 2.950 1.00 91.12 73 GLY A CA 1
ATOM 581 C C . GLY A 1 73 ? -9.809 -15.521 4.411 1.00 91.12 73 GLY A C 1
ATOM 582 O O . GLY A 1 73 ? -10.953 -15.802 4.767 1.00 91.12 73 GLY A O 1
ATOM 583 N N . LEU A 1 74 ? -8.913 -15.002 5.257 1.00 93.00 74 LEU A N 1
ATOM 584 C CA . LEU A 1 74 ? -9.153 -14.763 6.685 1.00 93.00 74 LEU A CA 1
ATOM 585 C C . LEU A 1 74 ? -9.229 -13.261 7.007 1.00 93.00 74 LEU A C 1
ATOM 587 O O . LEU A 1 74 ? -8.786 -12.432 6.211 1.00 93.00 74 LEU A O 1
ATOM 591 N N . PRO A 1 75 ? -9.790 -12.872 8.167 1.00 93.62 75 PRO A N 1
ATOM 592 C CA . PRO A 1 75 ? -9.643 -11.514 8.674 1.00 93.62 75 PRO A CA 1
ATOM 593 C C . PRO A 1 75 ? -8.166 -11.154 8.888 1.00 93.62 75 PRO A C 1
ATOM 595 O O . PRO A 1 75 ? -7.407 -11.922 9.477 1.00 93.62 75 PRO A O 1
ATOM 598 N N . MET A 1 76 ? -7.784 -9.970 8.427 1.00 93.50 76 MET A N 1
ATOM 599 C CA . MET A 1 76 ? -6.451 -9.379 8.513 1.00 93.50 76 MET A CA 1
ATOM 600 C C . MET A 1 76 ? -6.553 -8.021 9.208 1.00 93.50 76 MET A C 1
ATOM 602 O O . MET A 1 76 ? -7.644 -7.454 9.318 1.00 93.50 76 MET A O 1
ATOM 606 N N . GLY A 1 77 ? -5.437 -7.484 9.696 1.00 93.81 77 GLY A N 1
ATOM 607 C CA . GLY A 1 77 ? -5.466 -6.187 10.353 1.00 93.81 77 GLY A CA 1
ATOM 608 C C . GLY A 1 77 ? -4.156 -5.759 10.992 1.00 93.81 77 GLY A C 1
ATOM 609 O O . GLY A 1 77 ? -3.233 -6.554 11.140 1.00 93.81 77 GLY A O 1
ATOM 610 N N . TRP A 1 78 ? -4.119 -4.492 11.396 1.00 95.00 78 TRP A N 1
ATOM 611 C CA . TRP A 1 78 ? -2.975 -3.838 12.030 1.00 95.00 78 TRP A CA 1
ATOM 612 C C . TRP A 1 78 ? -3.420 -2.989 13.219 1.00 95.00 78 TRP A C 1
ATOM 614 O O . TRP A 1 78 ? -4.501 -2.397 13.207 1.00 95.00 78 TRP A O 1
ATOM 624 N N . SER A 1 79 ? -2.556 -2.884 14.226 1.00 93.12 79 SER A N 1
ATOM 625 C CA . SER A 1 79 ? -2.712 -1.933 15.329 1.00 93.12 79 SER A CA 1
ATOM 626 C C . SER A 1 79 ? -1.827 -0.715 15.081 1.00 93.12 79 SER A C 1
ATOM 628 O O . SER A 1 79 ? -0.621 -0.850 14.888 1.00 93.12 79 SER A O 1
ATOM 630 N N . VAL A 1 80 ? -2.418 0.478 15.102 1.00 91.75 80 VAL A N 1
ATOM 631 C CA . VAL A 1 80 ? -1.720 1.742 14.832 1.00 91.75 80 VAL A CA 1
ATOM 632 C C . VAL A 1 80 ? -1.801 2.647 16.056 1.00 91.75 80 VAL A C 1
ATOM 634 O O . VAL A 1 80 ? -2.884 2.895 16.593 1.00 91.75 80 VAL A O 1
ATOM 637 N N . MET A 1 81 ? -0.652 3.162 16.498 1.00 90.94 81 MET A N 1
ATOM 638 C CA . MET A 1 81 ? -0.586 4.201 17.527 1.00 90.94 81 MET A CA 1
ATOM 639 C C . MET A 1 81 ? -1.082 5.529 16.946 1.00 90.94 81 MET A C 1
ATOM 641 O O . MET A 1 81 ? -0.527 6.033 15.977 1.00 90.94 81 MET A O 1
ATOM 645 N N . VAL A 1 82 ? -2.099 6.120 17.568 1.00 88.44 82 VAL A N 1
ATOM 646 C CA . VAL A 1 82 ? -2.672 7.433 17.207 1.00 88.44 82 VAL A CA 1
ATOM 647 C C . VAL A 1 82 ? -2.704 8.387 18.408 1.00 88.44 82 VAL A C 1
ATOM 649 O O . VAL A 1 82 ? -3.462 9.357 18.454 1.00 88.44 82 VAL A O 1
ATOM 652 N N . SER A 1 83 ? -1.915 8.087 19.442 1.00 84.81 83 SER A N 1
ATOM 653 C CA . SER A 1 83 ? -1.812 8.938 20.625 1.00 84.81 83 SER A CA 1
ATOM 654 C C . SER A 1 83 ? -1.200 10.285 20.246 1.00 84.81 83 SER A C 1
ATOM 656 O O . SER A 1 83 ? -0.203 10.346 19.531 1.00 84.81 83 SER A O 1
ATOM 658 N N . GLY A 1 84 ? -1.802 11.375 20.721 1.00 82.00 84 GLY A N 1
ATOM 659 C CA . GLY A 1 84 ? -1.349 12.733 20.414 1.00 82.00 84 GLY A CA 1
ATOM 660 C C . GLY A 1 84 ? -1.747 13.249 19.027 1.00 82.00 84 GLY A C 1
ATOM 661 O O . GLY A 1 84 ? -1.534 14.426 18.754 1.00 82.00 84 GLY A O 1
ATOM 662 N N . THR A 1 85 ? -2.373 12.433 18.173 1.00 80.00 85 THR A N 1
ATOM 663 C CA . THR A 1 85 ? -2.901 12.865 16.871 1.00 80.00 85 THR A CA 1
ATOM 664 C C . THR A 1 85 ? -4.384 13.245 17.010 1.00 80.00 85 THR A C 1
ATOM 666 O O . THR A 1 85 ? -5.211 12.379 17.304 1.00 80.00 85 THR A O 1
ATOM 669 N N . PRO A 1 86 ? -4.780 14.520 16.801 1.00 80.44 86 PRO A N 1
ATOM 670 C CA . PRO A 1 86 ? -6.174 14.946 16.985 1.00 80.44 86 PRO A CA 1
ATOM 671 C C . PRO A 1 86 ? -7.151 14.248 16.033 1.00 80.44 86 PRO A C 1
ATOM 673 O O . PRO A 1 86 ? -8.328 14.061 16.355 1.00 80.44 86 PRO A O 1
ATOM 676 N N . LYS A 1 87 ? -6.663 13.886 14.842 1.00 85.88 87 LYS A N 1
ATOM 677 C CA . LYS A 1 87 ? -7.442 13.284 13.768 1.00 85.88 87 LYS A CA 1
ATOM 678 C C . LYS A 1 87 ? -6.542 12.427 12.890 1.00 85.88 87 LYS A C 1
ATOM 680 O O . LYS A 1 87 ? -5.449 12.854 12.539 1.00 85.88 87 LYS A O 1
ATOM 685 N N . MET A 1 88 ? -7.040 11.249 12.541 1.00 89.25 88 MET A N 1
ATOM 686 C CA . MET A 1 88 ? -6.413 10.323 11.607 1.00 89.25 88 MET A CA 1
ATOM 687 C C . MET A 1 88 ? -7.498 9.684 10.751 1.00 89.25 88 MET A C 1
ATOM 689 O O . MET A 1 88 ? -8.585 9.367 11.244 1.00 89.25 88 MET A O 1
ATOM 693 N N . PHE A 1 89 ? -7.182 9.502 9.480 1.00 90.94 89 PHE A N 1
ATOM 694 C CA . PHE A 1 89 ? -7.989 8.808 8.495 1.00 90.94 89 PHE A CA 1
ATOM 695 C C . PHE A 1 89 ? -7.208 7.636 7.953 1.00 90.94 89 PHE A C 1
ATOM 697 O O . PHE A 1 89 ? -5.992 7.715 7.817 1.00 90.94 89 PHE A O 1
ATOM 704 N N . PHE A 1 90 ? -7.933 6.578 7.617 1.00 92.44 90 PHE A N 1
ATOM 705 C CA . PHE A 1 90 ? -7.377 5.387 7.007 1.00 92.44 90 PHE A CA 1
ATOM 706 C C . PHE A 1 90 ? -8.234 5.024 5.808 1.00 92.44 90 PHE A C 1
ATOM 708 O O . PHE A 1 90 ? -9.461 5.152 5.861 1.00 92.44 90 PHE A O 1
ATOM 715 N N . ARG A 1 91 ? -7.597 4.554 4.743 1.00 91.06 91 ARG A N 1
ATOM 716 C CA . ARG A 1 91 ? -8.292 3.897 3.640 1.00 91.06 91 ARG A CA 1
ATOM 717 C C . ARG A 1 91 ? -7.482 2.708 3.169 1.00 91.06 91 ARG A C 1
ATOM 719 O O . ARG A 1 91 ? -6.254 2.753 3.158 1.00 91.06 91 ARG A O 1
ATOM 726 N N . LEU A 1 92 ? -8.200 1.663 2.802 1.00 93.44 92 LEU A N 1
ATOM 727 C CA . LEU A 1 92 ? -7.636 0.435 2.284 1.00 93.44 92 LEU A CA 1
ATOM 728 C C . LEU A 1 92 ? -7.773 0.442 0.762 1.00 93.44 92 LEU A C 1
ATOM 730 O O . LEU A 1 92 ? -8.874 0.632 0.243 1.00 93.44 92 LEU A O 1
ATOM 734 N N . HIS A 1 93 ? -6.661 0.234 0.072 1.00 93.06 93 HIS A N 1
ATOM 735 C CA . HIS A 1 93 ? -6.605 -0.013 -1.364 1.00 93.06 93 HIS A CA 1
ATOM 736 C C . HIS A 1 93 ? -6.338 -1.485 -1.621 1.00 93.06 93 HIS A C 1
ATOM 738 O O . HIS A 1 93 ? -5.827 -2.197 -0.753 1.00 93.06 93 HIS A O 1
ATOM 744 N N . TYR A 1 94 ? -6.696 -1.942 -2.814 1.00 93.94 94 TYR A N 1
ATOM 745 C CA . TYR A 1 94 ? -6.380 -3.289 -3.245 1.00 93.94 94 TYR A CA 1
ATOM 746 C C . TYR A 1 94 ? -6.265 -3.396 -4.759 1.00 93.94 94 TYR A C 1
ATOM 748 O O . TYR A 1 94 ? -6.852 -2.611 -5.500 1.00 93.94 94 TYR A O 1
ATOM 756 N N . THR A 1 95 ? -5.570 -4.441 -5.185 1.00 93.69 95 THR A N 1
ATOM 757 C CA . THR A 1 95 ? -5.540 -4.950 -6.557 1.00 93.69 95 THR A CA 1
ATOM 758 C C . THR A 1 95 ? -5.984 -6.410 -6.555 1.00 93.69 95 THR A C 1
ATOM 760 O O . THR A 1 95 ? -5.825 -7.093 -5.545 1.00 93.69 95 THR A O 1
ATOM 763 N N . ASP A 1 96 ? -6.543 -6.906 -7.659 1.00 92.00 96 ASP A N 1
ATOM 764 C CA . ASP A 1 96 ? -6.946 -8.315 -7.819 1.00 92.00 96 ASP A CA 1
ATOM 765 C C . ASP A 1 96 ? -5.790 -9.191 -8.365 1.00 92.00 96 ASP A C 1
ATOM 767 O O . ASP A 1 96 ? -6.020 -10.235 -8.979 1.00 92.00 96 ASP A O 1
ATOM 771 N N . VAL A 1 97 ? -4.540 -8.756 -8.161 1.00 87.44 97 VAL A N 1
ATOM 772 C CA . VAL A 1 97 ? -3.323 -9.458 -8.583 1.00 87.44 97 VAL A CA 1
ATOM 773 C C . VAL A 1 97 ? -2.758 -10.283 -7.413 1.00 87.44 97 VAL A C 1
ATOM 775 O O . VAL A 1 97 ? -2.270 -9.697 -6.439 1.00 87.44 97 VAL A O 1
ATOM 778 N N . PRO A 1 98 ? -2.810 -11.631 -7.479 1.00 85.56 98 PRO A N 1
ATOM 779 C CA . PRO A 1 98 ? -2.258 -12.488 -6.438 1.00 85.56 98 PRO A CA 1
ATOM 780 C C . PRO A 1 98 ? -0.738 -12.558 -6.510 1.00 85.56 98 PRO A C 1
ATOM 782 O O . PRO A 1 98 ? -0.157 -12.688 -7.585 1.00 85.56 98 PRO A O 1
ATOM 785 N N . THR A 1 99 ? -0.108 -12.624 -5.343 1.00 92.81 99 THR A N 1
ATOM 786 C CA . THR A 1 99 ? 1.330 -12.867 -5.214 1.00 92.81 99 THR A CA 1
ATOM 787 C C . THR A 1 99 ? 1.657 -13.549 -3.890 1.00 92.81 99 THR A C 1
ATOM 789 O O . THR A 1 99 ? 0.940 -13.395 -2.897 1.00 92.81 99 THR A O 1
ATOM 792 N N . SER A 1 100 ? 2.730 -14.338 -3.882 1.00 93.19 100 SER A N 1
ATOM 793 C CA . SER A 1 100 ? 3.333 -14.889 -2.663 1.00 93.19 100 SER A CA 1
ATOM 794 C C . SER A 1 100 ? 4.365 -13.952 -2.036 1.00 93.19 100 SER A C 1
ATOM 796 O O . SER A 1 100 ? 4.765 -14.185 -0.900 1.00 93.19 100 SER A O 1
ATOM 798 N N . ASP A 1 101 ? 4.798 -12.930 -2.774 1.00 95.75 101 ASP A N 1
ATOM 799 C CA . ASP A 1 101 ? 5.756 -11.921 -2.333 1.00 95.75 101 ASP A CA 1
ATOM 800 C C . ASP A 1 101 ? 5.252 -10.526 -2.744 1.00 95.75 101 ASP A C 1
ATOM 802 O O . ASP A 1 101 ? 5.625 -10.006 -3.797 1.00 95.75 101 ASP A O 1
ATOM 806 N N . PRO A 1 102 ? 4.308 -9.953 -1.979 1.00 95.56 102 PRO A N 1
ATOM 807 C CA . PRO A 1 102 ? 3.724 -8.654 -2.296 1.00 95.56 102 PRO A CA 1
ATOM 808 C C . PRO A 1 102 ? 4.714 -7.498 -2.152 1.00 95.56 102 PRO A C 1
ATOM 810 O O . PRO A 1 102 ? 4.590 -6.512 -2.864 1.00 95.56 102 PRO A O 1
ATOM 813 N N . ALA A 1 103 ? 5.710 -7.617 -1.274 1.00 95.69 103 ALA A N 1
ATOM 814 C CA . ALA A 1 103 ? 6.705 -6.570 -1.075 1.00 95.69 103 ALA A CA 1
ATOM 815 C C . ALA A 1 103 ? 7.619 -6.411 -2.300 1.00 95.69 103 ALA A C 1
ATOM 817 O O . ALA A 1 103 ? 7.910 -5.289 -2.707 1.00 95.69 103 ALA A O 1
ATOM 818 N N . MET A 1 104 ? 8.045 -7.530 -2.894 1.00 96.00 104 MET A N 1
ATOM 819 C CA . MET A 1 104 ? 8.942 -7.529 -4.054 1.00 96.00 104 MET A CA 1
ATOM 820 C C . MET A 1 104 ? 8.211 -7.465 -5.400 1.00 96.00 104 MET A C 1
ATOM 822 O O . MET A 1 104 ? 8.855 -7.487 -6.448 1.00 96.00 104 MET A O 1
ATOM 826 N N . MET A 1 105 ? 6.879 -7.432 -5.395 1.00 96.38 105 MET A N 1
ATOM 827 C CA . MET A 1 105 ? 6.101 -7.304 -6.617 1.00 96.38 105 MET A CA 1
ATOM 828 C C . MET A 1 105 ? 6.115 -5.855 -7.107 1.00 96.38 105 MET A C 1
ATOM 830 O O . MET A 1 105 ? 5.894 -4.939 -6.325 1.00 96.38 105 MET A O 1
ATOM 834 N N . ASP A 1 106 ? 6.352 -5.676 -8.402 1.00 96.62 106 ASP A N 1
ATOM 835 C CA . ASP A 1 106 ? 6.126 -4.430 -9.136 1.00 96.62 106 ASP A CA 1
ATOM 836 C C . ASP A 1 106 ? 4.682 -4.465 -9.668 1.00 96.62 106 ASP A C 1
ATOM 838 O O . ASP A 1 106 ? 4.354 -5.228 -10.586 1.00 96.62 106 ASP A O 1
ATOM 842 N N . PHE A 1 107 ? 3.778 -3.769 -8.979 1.00 96.44 107 PHE A N 1
ATOM 843 C CA . PHE A 1 107 ? 2.335 -3.884 -9.205 1.00 96.44 107 PHE A CA 1
ATOM 844 C C . PHE A 1 107 ? 1.813 -3.004 -10.343 1.00 96.44 107 PHE A C 1
ATOM 846 O O . PHE A 1 107 ? 0.762 -3.331 -10.908 1.00 96.44 107 PHE A O 1
ATOM 853 N N . ASP A 1 108 ? 2.505 -1.921 -10.684 1.00 96.38 108 ASP A N 1
ATOM 854 C CA . ASP A 1 108 ? 2.127 -1.005 -11.761 1.00 96.38 108 ASP A CA 1
ATOM 855 C C . ASP A 1 108 ? 3.061 -1.054 -12.979 1.00 96.38 108 ASP A C 1
ATOM 857 O O . ASP A 1 108 ? 2.697 -0.541 -14.042 1.00 96.38 108 ASP A O 1
ATOM 861 N N . GLY A 1 109 ? 4.158 -1.805 -12.883 1.00 96.81 109 GLY A N 1
ATOM 862 C CA . GLY A 1 109 ? 4.995 -2.227 -13.998 1.00 96.81 109 GLY A CA 1
ATOM 863 C C . GLY A 1 109 ? 6.016 -1.183 -14.422 1.00 96.81 109 GLY A C 1
ATOM 864 O O . GLY A 1 109 ? 6.347 -1.119 -15.612 1.00 96.81 109 GLY A O 1
ATOM 865 N N . ASP A 1 110 ? 6.464 -0.342 -13.497 1.00 96.44 110 ASP A N 1
ATOM 866 C CA . ASP A 1 110 ? 7.363 0.769 -13.786 1.00 96.44 110 ASP A CA 1
ATOM 867 C C . ASP A 1 110 ? 8.852 0.456 -13.551 1.00 96.44 110 ASP A C 1
ATOM 869 O O . ASP A 1 110 ? 9.725 1.253 -13.910 1.00 96.44 110 ASP A O 1
ATOM 873 N N . GLY A 1 111 ? 9.141 -0.747 -13.043 1.00 95.19 111 GLY A N 1
ATOM 874 C CA . GLY A 1 111 ? 10.482 -1.244 -12.767 1.00 95.19 111 GLY A CA 1
ATOM 875 C C . GLY A 1 111 ? 10.902 -1.163 -11.299 1.00 95.19 111 GLY A C 1
ATOM 876 O O . GLY A 1 111 ? 11.999 -1.633 -10.981 1.00 95.19 111 GLY A O 1
ATOM 877 N N . VAL A 1 112 ? 10.066 -0.626 -10.407 1.00 95.81 112 VAL A N 1
ATOM 878 C CA . VAL A 1 112 ? 10.340 -0.525 -8.969 1.00 95.81 112 VAL A CA 1
ATOM 879 C C . VAL A 1 112 ? 9.467 -1.510 -8.192 1.00 95.81 112 VAL A C 1
ATOM 881 O O . VAL A 1 112 ? 8.264 -1.617 -8.387 1.00 95.81 112 VAL A O 1
ATOM 884 N N . ALA A 1 113 ? 10.070 -2.269 -7.273 1.00 95.88 113 ALA A N 1
ATOM 885 C CA . ALA A 1 113 ? 9.285 -3.129 -6.390 1.00 95.88 113 ALA A CA 1
ATOM 886 C C . ALA A 1 113 ? 8.547 -2.293 -5.338 1.00 95.88 113 ALA A C 1
ATOM 888 O O . ALA A 1 113 ? 9.138 -1.402 -4.722 1.00 95.88 113 ALA A O 1
ATOM 889 N N . SER A 1 114 ? 7.302 -2.654 -5.033 1.00 96.62 114 SER A N 1
ATOM 890 C CA . SER A 1 114 ? 6.425 -1.828 -4.205 1.00 96.62 114 SER A CA 1
ATOM 891 C C . SER A 1 114 ? 6.935 -1.531 -2.801 1.00 96.62 114 SER A C 1
ATOM 893 O O . SER A 1 114 ? 6.625 -0.482 -2.244 1.00 96.62 114 SER A O 1
ATOM 895 N N . ILE A 1 115 ? 7.768 -2.385 -2.207 1.00 96.00 115 ILE A N 1
ATOM 896 C CA . ILE A 1 115 ? 8.404 -2.049 -0.929 1.00 96.00 115 ILE A CA 1
ATOM 897 C C . ILE A 1 115 ? 9.346 -0.841 -1.031 1.00 96.00 115 ILE A C 1
ATOM 899 O O . ILE A 1 115 ? 9.416 -0.049 -0.092 1.00 96.00 115 ILE A O 1
ATOM 903 N N . TYR A 1 116 ? 10.044 -0.673 -2.155 1.00 95.38 116 TYR A N 1
ATOM 904 C CA . TYR A 1 116 ? 10.962 0.442 -2.380 1.00 95.38 116 TYR A CA 1
ATOM 905 C C . TYR A 1 116 ? 10.215 1.729 -2.708 1.00 95.38 116 TYR A C 1
ATOM 907 O O . TYR A 1 116 ? 10.563 2.775 -2.161 1.00 95.38 116 TYR A O 1
ATOM 915 N N . GLU A 1 117 ? 9.130 1.639 -3.475 1.00 96.25 117 GLU A N 1
ATOM 916 C CA . GLU A 1 117 ? 8.212 2.763 -3.680 1.00 96.25 117 GLU A CA 1
ATOM 917 C C . GLU A 1 117 ? 7.716 3.314 -2.339 1.00 96.25 117 GLU A C 1
ATOM 919 O O . GLU A 1 117 ? 7.777 4.514 -2.077 1.00 96.25 117 GLU A O 1
ATOM 924 N N . LEU A 1 118 ? 7.305 2.426 -1.426 1.00 96.12 118 LEU A N 1
ATOM 925 C CA . LEU A 1 118 ? 6.756 2.826 -0.133 1.00 96.12 118 LEU A CA 1
ATOM 926 C C . LEU A 1 118 ? 7.798 3.306 0.886 1.00 96.12 118 LEU A C 1
ATOM 928 O O . LEU A 1 118 ? 7.465 4.133 1.739 1.00 96.12 118 LEU A O 1
ATOM 932 N N . GLN A 1 119 ? 9.019 2.763 0.866 1.00 94.25 119 GLN A N 1
ATOM 933 C CA . GLN A 1 119 ? 10.034 3.037 1.894 1.00 94.25 119 GLN A CA 1
ATOM 934 C C . GLN A 1 119 ? 11.083 4.068 1.489 1.00 94.25 119 GLN A C 1
ATOM 936 O O . GLN A 1 119 ? 11.613 4.738 2.377 1.00 94.25 119 GLN A O 1
ATOM 941 N N . LEU A 1 120 ? 11.400 4.169 0.198 1.00 92.38 120 LEU A N 1
ATOM 942 C CA . LEU A 1 120 ? 12.495 4.998 -0.305 1.00 92.38 120 LEU A CA 1
ATOM 943 C C . LEU A 1 120 ? 11.969 6.178 -1.118 1.00 92.38 120 LEU A C 1
ATOM 945 O O . LEU A 1 120 ? 12.304 7.317 -0.803 1.00 92.38 120 LEU A O 1
ATOM 949 N N . LEU A 1 121 ? 11.112 5.914 -2.106 1.00 92.56 121 LEU A N 1
ATOM 950 C CA . LEU A 1 121 ? 10.707 6.932 -3.082 1.00 92.56 121 LEU A CA 1
ATOM 951 C C . LEU A 1 121 ? 9.487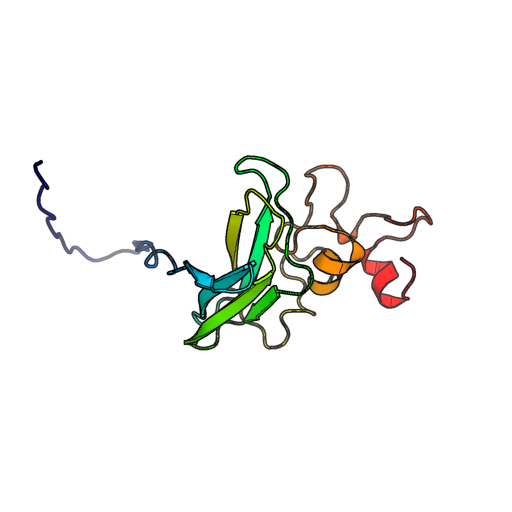 7.746 -2.625 1.00 92.56 121 LEU A C 1
ATOM 953 O O . LEU A 1 121 ? 9.326 8.909 -2.984 1.00 92.56 121 LEU A O 1
ATOM 957 N N . GLY A 1 122 ? 8.625 7.159 -1.792 1.00 93.56 122 GLY A N 1
ATOM 958 C CA . GLY A 1 122 ? 7.363 7.780 -1.389 1.00 93.56 122 GLY A CA 1
ATOM 959 C C . GLY A 1 122 ? 6.327 7.838 -2.517 1.00 93.56 122 GLY A C 1
ATOM 960 O O . GLY A 1 122 ? 5.421 8.674 -2.466 1.00 93.56 122 GLY A O 1
ATOM 961 N N . THR A 1 123 ? 6.458 6.959 -3.510 1.00 95.12 123 THR A N 1
ATOM 962 C CA . THR A 1 123 ? 5.592 6.846 -4.687 1.00 95.12 123 THR A CA 1
ATOM 963 C C . THR A 1 123 ? 4.465 5.833 -4.452 1.00 95.12 123 THR A C 1
ATOM 965 O O . THR A 1 123 ? 4.330 5.242 -3.373 1.00 95.12 123 THR A O 1
ATOM 968 N N . SER A 1 124 ? 3.544 5.723 -5.406 1.00 96.25 124 SER A N 1
ATOM 969 C CA . SER A 1 124 ? 2.356 4.889 -5.306 1.00 96.25 124 SER A CA 1
ATOM 970 C C . SER A 1 124 ? 2.567 3.551 -6.010 1.00 96.25 124 SER A C 1
ATOM 972 O O . SER A 1 124 ? 2.520 3.557 -7.229 1.00 96.25 124 SER A O 1
ATOM 974 N N . PRO A 1 125 ? 2.481 2.409 -5.299 1.00 96.94 125 PRO A N 1
ATOM 975 C CA . PRO A 1 125 ? 2.701 1.068 -5.852 1.00 96.94 125 PRO A CA 1
ATOM 976 C C . PRO A 1 125 ? 1.587 0.536 -6.753 1.00 96.94 125 PRO A C 1
ATOM 978 O O . PRO A 1 125 ? 1.365 -0.661 -6.882 1.00 96.94 125 PRO A O 1
ATOM 981 N N . LEU A 1 126 ? 0.753 1.426 -7.261 1.00 96.62 126 LEU A N 1
ATOM 982 C CA . LEU A 1 126 ? -0.428 1.127 -8.062 1.00 96.62 126 LEU A CA 1
ATOM 983 C C . LEU A 1 126 ? -0.558 2.117 -9.227 1.00 96.62 126 LEU A C 1
ATOM 985 O O . LEU A 1 126 ? -1.569 2.094 -9.933 1.00 96.62 126 LEU A O 1
ATOM 989 N N . ILE A 1 127 ? 0.396 3.039 -9.372 1.00 96.62 127 ILE A N 1
ATOM 990 C CA . ILE A 1 127 ? 0.380 4.115 -10.350 1.00 96.62 127 ILE A CA 1
ATOM 991 C C . ILE A 1 127 ? 1.823 4.359 -10.794 1.00 96.62 127 ILE A C 1
ATOM 993 O O . ILE A 1 127 ? 2.521 5.137 -10.166 1.00 96.62 127 ILE A O 1
ATOM 997 N N . ALA A 1 128 ? 2.177 3.831 -11.966 1.00 96.88 128 ALA A N 1
ATOM 998 C CA . ALA A 1 128 ? 3.527 3.911 -12.535 1.00 96.88 128 ALA A CA 1
ATOM 999 C C . ALA A 1 128 ? 4.103 5.334 -12.700 1.00 96.88 128 ALA A C 1
ATOM 1001 O O . ALA A 1 128 ? 5.260 5.499 -13.053 1.00 96.88 128 ALA A O 1
ATOM 1002 N N . ASN A 1 129 ? 3.284 6.377 -12.580 1.00 97.06 129 ASN A N 1
ATOM 1003 C CA . ASN A 1 129 ? 3.728 7.766 -12.511 1.00 97.06 129 ASN A CA 1
ATOM 1004 C C . ASN A 1 129 ? 2.833 8.474 -11.487 1.00 97.06 129 ASN A C 1
ATOM 1006 O O . ASN A 1 129 ? 1.692 8.848 -11.796 1.00 97.06 129 ASN A O 1
ATOM 1010 N N . THR A 1 130 ? 3.331 8.609 -10.262 1.00 94.56 130 THR A N 1
ATOM 1011 C CA . THR A 1 130 ? 2.548 9.066 -9.112 1.00 94.56 130 THR A CA 1
ATO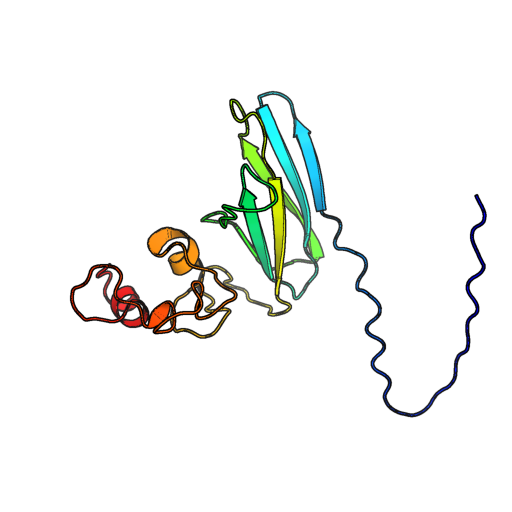M 1012 C C . THR A 1 130 ? 2.167 10.539 -9.199 1.00 94.56 130 THR A C 1
ATOM 1014 O O . THR A 1 130 ? 1.051 10.914 -8.818 1.00 94.56 130 THR A O 1
ATOM 1017 N N . ASP A 1 131 ? 3.070 11.391 -9.681 1.00 91.62 131 ASP A N 1
ATOM 1018 C CA . ASP A 1 131 ? 2.854 12.840 -9.749 1.00 91.62 131 ASP A CA 1
ATOM 1019 C C . ASP A 1 131 ? 2.160 13.293 -11.051 1.00 91.62 131 ASP A C 1
ATOM 1021 O O . ASP A 1 131 ? 1.664 14.422 -11.155 1.00 91.62 131 ASP A O 1
ATOM 1025 N N . GLY A 1 132 ? 2.041 12.380 -12.015 1.00 93.31 132 GLY A N 1
ATOM 1026 C CA . GLY A 1 132 ? 1.425 12.580 -13.317 1.00 93.31 132 GLY A CA 1
ATOM 1027 C C . GLY A 1 132 ? 2.252 13.444 -14.270 1.00 93.31 132 GLY A C 1
ATOM 1028 O O . GLY A 1 132 ? 1.700 13.935 -15.262 1.00 93.31 132 GLY A O 1
ATOM 1029 N N . VAL A 1 133 ? 3.534 13.678 -13.987 1.00 90.25 133 VAL A N 1
ATOM 1030 C CA . VAL A 1 133 ? 4.424 14.500 -14.809 1.00 90.25 133 VAL A CA 1
ATOM 1031 C C . VAL A 1 133 ? 5.727 13.764 -15.122 1.00 90.25 133 VAL A C 1
ATOM 1033 O O . VAL A 1 133 ? 6.179 12.905 -14.388 1.00 90.25 133 VAL A O 1
ATOM 1036 N N . GLY A 1 134 ? 6.352 14.082 -16.258 1.00 88.69 134 GLY A N 1
ATOM 1037 C CA . GLY A 1 134 ? 7.676 13.537 -16.580 1.00 88.69 134 GLY A CA 1
ATOM 1038 C C . GLY A 1 134 ? 7.718 12.016 -16.801 1.00 88.69 134 GLY A C 1
ATOM 1039 O O . GLY A 1 134 ? 6.891 11.473 -17.539 1.00 88.69 134 GLY A O 1
ATOM 1040 N N . ALA A 1 135 ? 8.760 11.377 -16.262 1.00 93.00 135 ALA A N 1
ATOM 1041 C CA . ALA A 1 135 ? 9.012 9.939 -16.367 1.00 93.00 135 ALA A CA 1
ATOM 1042 C C . ALA A 1 135 ? 8.085 9.133 -15.439 1.00 93.00 135 ALA A C 1
ATOM 1044 O O . ALA A 1 135 ? 7.359 9.709 -14.638 1.00 93.00 135 ALA A O 1
ATOM 1045 N N . SER A 1 136 ? 8.068 7.807 -15.582 1.00 96.94 136 SER A N 1
ATOM 1046 C CA . SER A 1 136 ? 7.509 6.937 -14.540 1.00 96.94 136 SER A CA 1
ATOM 1047 C C . SER A 1 136 ? 8.309 7.063 -13.246 1.00 96.94 136 SER A C 1
ATOM 1049 O O . SER A 1 136 ? 9.441 7.543 -13.296 1.00 96.94 136 SER A O 1
ATOM 1051 N N . ASP A 1 137 ? 7.769 6.592 -12.125 1.00 95.62 137 ASP A N 1
ATOM 1052 C CA . ASP A 1 137 ? 8.465 6.668 -10.839 1.00 95.62 137 ASP A CA 1
ATOM 1053 C C . ASP A 1 137 ? 9.797 5.894 -10.912 1.00 95.62 137 ASP A C 1
ATOM 1055 O O . ASP A 1 137 ? 10.849 6.450 -10.621 1.00 95.62 137 ASP A O 1
ATOM 1059 N N . GLY A 1 138 ? 9.814 4.698 -11.505 1.00 95.12 138 GLY A N 1
ATOM 1060 C CA . GLY A 1 138 ? 11.046 3.955 -11.799 1.00 95.12 138 GLY A CA 1
ATOM 1061 C C . GLY A 1 138 ? 11.972 4.571 -12.850 1.00 95.12 138 GLY A C 1
ATOM 1062 O O . GLY A 1 138 ? 13.129 4.167 -12.975 1.00 95.12 138 GLY A O 1
ATOM 1063 N N . GLY A 1 139 ? 11.479 5.538 -13.624 1.00 95.56 139 GLY A N 1
ATOM 1064 C CA . GLY A 1 139 ? 12.286 6.355 -14.529 1.00 95.56 139 GLY A CA 1
ATOM 1065 C C . GLY A 1 139 ? 12.740 7.680 -13.910 1.00 95.56 139 GLY A C 1
ATOM 1066 O O . GLY A 1 139 ? 13.349 8.478 -14.628 1.00 95.56 139 GLY A O 1
ATOM 1067 N N . GLY A 1 140 ? 12.398 7.927 -12.640 1.00 92.19 140 GLY A N 1
ATOM 1068 C CA . GLY A 1 140 ? 12.894 9.032 -11.828 1.00 92.19 140 GLY A CA 1
ATOM 1069 C C . GLY A 1 140 ? 14.398 8.935 -11.583 1.00 92.19 140 GLY A C 1
ATOM 1070 O O . GLY A 1 140 ? 15.024 7.966 -11.986 1.00 92.19 140 GLY A O 1
ATOM 1071 N N . ASP A 1 141 ? 14.960 9.980 -10.989 1.00 92.25 141 ASP A N 1
ATOM 1072 C CA . ASP A 1 141 ? 16.376 10.107 -10.616 1.00 92.25 141 ASP A CA 1
ATOM 1073 C C . ASP A 1 141 ? 16.381 10.833 -9.265 1.00 92.25 141 ASP A C 1
ATOM 1075 O O . ASP A 1 141 ? 16.447 12.068 -9.192 1.00 92.25 141 ASP A O 1
ATOM 1079 N N . ALA A 1 142 ? 16.078 10.078 -8.209 1.00 89.38 142 ALA A N 1
ATOM 1080 C CA . ALA A 1 142 ? 15.755 10.621 -6.896 1.00 89.38 142 ALA A CA 1
ATOM 1081 C C . ALA A 1 142 ? 16.961 11.294 -6.220 1.00 89.38 142 ALA A C 1
ATOM 1083 O O . ALA A 1 142 ? 16.776 12.266 -5.473 1.00 89.38 142 ALA A O 1
ATOM 1084 N N . ASP A 1 143 ? 18.178 10.812 -6.486 1.00 89.56 143 ASP A N 1
ATOM 1085 C CA . ASP A 1 143 ? 19.423 11.336 -5.916 1.00 89.56 143 ASP A CA 1
ATOM 1086 C C . ASP A 1 143 ? 20.155 12.334 -6.847 1.00 89.56 143 ASP A C 1
ATOM 1088 O O . ASP A 1 143 ? 20.954 13.159 -6.377 1.00 89.56 143 ASP A O 1
ATOM 1092 N N . GLY A 1 144 ? 19.794 12.362 -8.134 1.00 92.19 144 GLY A N 1
ATOM 1093 C CA . GLY A 1 144 ? 20.274 13.314 -9.129 1.00 92.19 144 GLY A CA 1
ATOM 1094 C C . GLY A 1 144 ? 21.624 12.953 -9.751 1.00 92.19 144 GLY A C 1
ATOM 1095 O O . GLY A 1 144 ? 22.318 13.863 -10.232 1.00 92.19 144 GLY A O 1
ATOM 1096 N N . ASP A 1 145 ? 22.045 11.688 -9.707 1.00 91.38 145 ASP A N 1
ATOM 1097 C CA . ASP A 1 145 ? 23.313 11.228 -10.276 1.00 91.38 145 ASP A CA 1
ATOM 1098 C C . ASP A 1 145 ? 23.237 10.904 -11.785 1.00 91.38 145 ASP A C 1
ATOM 1100 O O . ASP A 1 145 ? 24.272 10.822 -12.469 1.00 91.38 145 ASP A O 1
ATOM 1104 N N . GLY A 1 146 ? 22.017 10.840 -12.329 1.00 92.00 146 GLY A N 1
ATOM 1105 C CA . GLY A 1 146 ? 21.731 10.586 -13.737 1.00 92.00 146 GLY A CA 1
ATOM 1106 C C . GLY A 1 146 ? 21.429 9.125 -14.082 1.00 92.00 146 GLY A C 1
ATOM 1107 O O . GLY A 1 146 ? 21.334 8.806 -15.278 1.00 92.00 146 GLY A O 1
ATOM 1108 N N . LEU A 1 147 ? 21.292 8.240 -13.092 1.00 92.69 147 LEU A N 1
ATOM 1109 C CA . LEU A 1 147 ? 20.746 6.894 -13.241 1.00 92.69 147 LEU A CA 1
ATOM 1110 C C . LEU A 1 147 ? 19.250 6.863 -12.873 1.00 92.69 147 LEU A C 1
ATOM 1112 O O . LEU A 1 147 ? 18.795 7.659 -12.066 1.00 92.69 147 LEU A O 1
ATOM 1116 N N . PRO A 1 148 ? 18.446 5.985 -13.504 1.00 93.81 148 PRO A N 1
ATOM 1117 C CA . PRO A 1 148 ? 17.041 5.866 -13.144 1.00 93.81 148 PRO A CA 1
ATOM 1118 C C . PRO A 1 148 ? 16.829 5.013 -11.882 1.00 93.81 148 PRO A C 1
ATOM 1120 O O . PRO A 1 148 ? 17.458 3.956 -11.766 1.00 93.81 148 PRO A O 1
ATOM 1123 N N . ASP A 1 149 ? 15.859 5.376 -11.038 1.00 93.00 149 ASP A N 1
ATOM 1124 C CA . ASP A 1 149 ? 15.548 4.716 -9.754 1.00 93.00 149 ASP A CA 1
ATOM 1125 C C . ASP A 1 149 ? 15.401 3.180 -9.888 1.00 93.00 149 ASP A C 1
ATOM 1127 O O . ASP A 1 149 ? 15.918 2.394 -9.083 1.00 93.00 149 ASP A O 1
ATOM 1131 N N . ALA A 1 150 ? 14.750 2.698 -10.956 1.00 93.19 150 ALA A N 1
ATOM 1132 C CA . ALA A 1 150 ? 14.590 1.261 -11.215 1.00 93.19 150 ALA A CA 1
ATOM 1133 C C . ALA A 1 150 ? 15.928 0.525 -11.456 1.00 93.19 150 ALA A C 1
ATOM 1135 O O . ALA A 1 150 ? 16.063 -0.671 -11.166 1.00 93.19 150 ALA A O 1
ATOM 1136 N N . LEU A 1 151 ? 16.934 1.218 -11.999 1.00 91.56 151 LEU A N 1
ATOM 1137 C CA . LEU A 1 151 ? 18.282 0.681 -12.192 1.00 91.56 151 LEU A CA 1
ATOM 1138 C C . LEU A 1 151 ? 19.095 0.743 -10.895 1.00 91.56 151 LEU A C 1
ATOM 1140 O O . LEU A 1 151 ? 19.824 -0.200 -10.582 1.00 91.56 151 LEU A O 1
ATOM 1144 N N . GLU A 1 152 ? 18.956 1.820 -10.135 1.00 88.88 152 GLU A N 1
ATOM 1145 C CA . GLU A 1 152 ? 19.680 2.063 -8.888 1.00 88.88 152 GLU A CA 1
ATOM 1146 C C . GLU A 1 152 ? 19.377 1.032 -7.802 1.00 88.88 152 GLU A C 1
ATOM 1148 O O . GLU A 1 152 ? 20.282 0.578 -7.094 1.00 88.88 152 GLU A O 1
ATOM 1153 N N . LEU A 1 153 ? 18.131 0.560 -7.727 1.00 84.75 153 LEU A N 1
ATOM 1154 C CA . LEU A 1 153 ? 17.713 -0.482 -6.783 1.00 84.75 153 LEU A CA 1
ATOM 1155 C C . LEU A 1 153 ? 18.426 -1.822 -6.975 1.00 84.75 153 LEU A C 1
ATOM 1157 O O . LEU A 1 153 ? 18.546 -2.596 -6.023 1.00 84.75 153 LEU A O 1
ATOM 1161 N N . HIS A 1 154 ? 18.958 -2.096 -8.168 1.00 74.12 154 HIS A N 1
ATOM 1162 C CA . HIS A 1 154 ? 19.803 -3.272 -8.389 1.00 74.12 154 HIS A CA 1
ATOM 1163 C C . HIS A 1 154 ? 21.215 -3.117 -7.804 1.00 74.12 154 HIS A C 1
ATOM 1165 O O . HIS A 1 154 ? 21.887 -4.123 -7.560 1.00 74.12 154 HIS A O 1
ATOM 1171 N N . PHE A 1 155 ? 21.666 -1.883 -7.571 1.00 76.31 155 PHE A N 1
ATOM 1172 C CA . PHE A 1 155 ? 23.021 -1.560 -7.122 1.00 76.31 155 PHE A CA 1
ATOM 1173 C C . PHE A 1 155 ? 23.079 -0.884 -5.742 1.00 76.31 155 PHE A C 1
ATOM 1175 O O . PHE A 1 155 ? 24.182 -0.680 -5.236 1.00 76.31 155 PHE A O 1
ATOM 1182 N N . LEU A 1 156 ? 21.924 -0.631 -5.107 1.00 67.31 156 LEU A N 1
ATOM 1183 C CA . LEU A 1 156 ? 21.777 0.094 -3.834 1.00 67.31 156 LEU A CA 1
ATOM 1184 C C . LEU A 1 156 ? 22.367 1.513 -3.888 1.00 67.31 156 LEU A C 1
ATOM 1186 O O . LEU A 1 156 ? 23.043 1.937 -2.950 1.00 67.31 156 LEU A O 1
ATOM 1190 N N . ALA A 1 157 ? 22.135 2.212 -4.996 1.00 64.75 157 ALA A N 1
ATOM 1191 C CA . ALA A 1 157 ? 22.612 3.571 -5.232 1.00 64.75 157 ALA A CA 1
ATOM 1192 C C . ALA A 1 157 ? 21.431 4.551 -5.280 1.00 64.75 157 ALA A C 1
ATOM 1194 O O . ALA A 1 157 ? 21.154 5.079 -6.335 1.00 64.75 157 ALA A O 1
ATOM 1195 N N . ILE A 1 158 ? 20.711 4.702 -4.162 1.00 62.56 158 ILE A N 1
ATOM 1196 C CA . ILE A 1 158 ? 19.681 5.741 -3.955 1.00 62.56 158 ILE A CA 1
ATOM 1197 C C . ILE A 1 158 ? 20.138 6.635 -2.802 1.00 62.56 158 ILE A C 1
ATOM 1199 O O . ILE A 1 158 ? 20.726 6.065 -1.844 1.00 62.56 158 ILE A O 1
#

Radius of gyration: 19.78 Å; chains: 1; bounding box: 64×32×50 Å

Foldseek 3Di:
DDDDDDDDDDDDDDDDPPPPPPPDWDWDWDDDPPQKIKTKTQLDPPKWKWKWKDLDDPDDIFTDLPRTGGRDRGMDIDMDHRPPRPGMDMDMDMDNDHDPCRQQDQQCPLLDGNSCCRHPQRADSNFQQRVPDDHGQQQDDRPPPPDGNSVCVVVVND

pLDDT: mean 83.29, std 19.66, range [31.14, 97.06]

Sequence (158 aa):
MKLPLLIFALLFPSAVMVFGQVPAQPFEINRVPGGQVNLQWLGIYPRTYFLQQSTGLNQDWTYFPTVIESGNGLPMGWSVMVSGTPKMFFRLHYTDVPTSDPAMMDFDGDGVASIYELQLLGTSPLIANTDGVGASDGGGDADGDGLPDALELHFLAI